Protein AF-K1TNN9-F1 (afdb_monomer_lite)

Structure (mmCIF, N/CA/C/O backbone):
data_AF-K1TNN9-F1
#
_entry.id   AF-K1TNN9-F1
#
loop_
_atom_site.group_PDB
_atom_site.id
_atom_site.type_symbol
_atom_site.label_atom_id
_atom_site.label_alt_id
_atom_site.label_comp_id
_atom_site.label_asym_id
_atom_site.label_entity_id
_atom_site.label_seq_id
_atom_site.pdbx_PDB_ins_code
_atom_site.Cartn_x
_atom_site.Cartn_y
_atom_site.Cartn_z
_atom_site.occupancy
_atom_site.B_iso_or_equiv
_atom_site.auth_seq_id
_atom_site.auth_comp_id
_atom_site.auth_asym_id
_atom_site.auth_atom_id
_atom_site.pdbx_PDB_model_num
ATOM 1 N N . MET A 1 1 ? 31.703 -29.759 -37.613 1.00 55.44 1 MET A N 1
ATOM 2 C CA . MET A 1 1 ? 32.972 -29.003 -37.504 1.00 55.44 1 MET A CA 1
ATOM 3 C C . MET A 1 1 ? 32.866 -28.089 -36.295 1.00 55.44 1 MET A C 1
ATOM 5 O O . MET A 1 1 ? 31.991 -27.234 -36.295 1.00 55.44 1 MET A O 1
ATOM 9 N N . ALA A 1 2 ? 33.665 -28.310 -35.249 1.00 69.50 2 ALA A N 1
ATOM 10 C CA . ALA A 1 2 ? 33.651 -27.457 -34.060 1.00 69.50 2 ALA A CA 1
ATOM 11 C C . ALA A 1 2 ? 34.400 -26.149 -34.353 1.00 69.50 2 ALA A C 1
ATOM 13 O O . ALA A 1 2 ? 35.546 -26.175 -34.801 1.00 69.50 2 ALA A O 1
ATOM 14 N N . VAL A 1 3 ? 33.752 -25.007 -34.126 1.00 75.94 3 VAL A N 1
ATOM 15 C CA . VAL A 1 3 ? 34.402 -23.696 -34.223 1.00 75.94 3 VAL A CA 1
ATOM 16 C C . VAL A 1 3 ? 35.325 -23.543 -33.012 1.00 75.94 3 VAL A C 1
ATOM 18 O O . VAL A 1 3 ? 34.866 -23.574 -31.874 1.00 75.94 3 VAL A O 1
ATOM 21 N N . SER A 1 4 ? 36.632 -23.414 -33.244 1.00 86.62 4 SER A N 1
ATOM 22 C CA . SER A 1 4 ? 37.613 -23.224 -32.172 1.00 86.62 4 SER A CA 1
ATOM 23 C C . SER A 1 4 ? 37.696 -21.751 -31.777 1.00 86.62 4 SER A C 1
ATOM 25 O O . SER A 1 4 ? 37.520 -20.861 -32.612 1.00 86.62 4 SER A O 1
ATOM 27 N N . ALA A 1 5 ? 38.031 -21.478 -30.516 1.00 82.50 5 ALA A N 1
ATOM 28 C CA . ALA A 1 5 ? 38.240 -20.113 -30.033 1.00 82.50 5 ALA A CA 1
ATOM 29 C C . ALA A 1 5 ? 39.281 -19.344 -30.874 1.00 82.50 5 ALA A C 1
ATOM 31 O O . ALA A 1 5 ? 39.103 -18.160 -31.153 1.00 82.50 5 ALA A O 1
ATOM 32 N N . GLY A 1 6 ? 40.322 -20.030 -31.366 1.00 85.81 6 GLY A N 1
ATOM 33 C CA . GLY A 1 6 ? 41.321 -19.443 -32.265 1.00 85.81 6 GLY A CA 1
ATOM 34 C C . GLY A 1 6 ? 40.749 -19.013 -33.621 1.00 85.81 6 GLY A C 1
ATOM 35 O O . GLY A 1 6 ? 41.161 -17.988 -34.164 1.00 85.81 6 GLY A O 1
ATOM 36 N N . MET A 1 7 ? 39.759 -19.739 -34.152 1.00 87.12 7 MET A N 1
ATOM 37 C CA . MET A 1 7 ? 39.055 -19.340 -35.377 1.00 87.12 7 MET A CA 1
ATOM 38 C C . MET A 1 7 ? 38.176 -18.101 -35.154 1.00 87.12 7 MET A C 1
ATOM 40 O O . MET A 1 7 ? 38.169 -17.208 -36.001 1.00 87.12 7 MET A O 1
ATOM 44 N N . ILE A 1 8 ? 37.504 -18.001 -34.001 1.00 85.56 8 ILE A N 1
ATOM 45 C CA . ILE A 1 8 ? 36.700 -16.824 -33.625 1.00 85.56 8 ILE A CA 1
ATOM 46 C C . ILE A 1 8 ? 37.599 -15.594 -33.459 1.00 85.56 8 ILE A C 1
ATOM 48 O O . ILE A 1 8 ? 37.308 -14.539 -34.019 1.00 85.56 8 ILE A O 1
ATOM 52 N N . ALA A 1 9 ? 38.728 -15.740 -32.759 1.00 86.19 9 ALA A N 1
ATOM 53 C CA . ALA A 1 9 ? 39.686 -14.657 -32.552 1.00 86.19 9 ALA A CA 1
ATOM 54 C C . ALA A 1 9 ? 40.266 -14.132 -33.877 1.00 86.19 9 ALA A C 1
ATOM 56 O O . ALA A 1 9 ? 40.341 -12.922 -34.089 1.00 86.19 9 ALA A O 1
ATOM 57 N N . LYS A 1 10 ? 40.618 -15.029 -34.808 1.00 85.75 10 LYS A N 1
ATOM 58 C CA . LYS A 1 10 ? 41.136 -14.649 -36.132 1.00 85.75 10 LYS A CA 1
ATOM 59 C C . LYS A 1 10 ? 40.081 -13.941 -36.991 1.00 85.75 10 LYS A C 1
ATOM 61 O O . LYS A 1 10 ? 40.397 -12.956 -37.661 1.00 85.75 10 LYS A O 1
ATOM 66 N N . ALA A 1 11 ? 38.832 -14.409 -36.965 1.00 85.06 11 ALA A N 1
ATOM 67 C CA . ALA A 1 11 ? 37.726 -13.756 -37.662 1.00 85.06 11 ALA A CA 1
ATOM 68 C C . ALA A 1 11 ? 37.443 -12.357 -37.091 1.00 85.06 11 ALA A C 1
ATOM 70 O O . ALA A 1 11 ? 37.355 -11.394 -37.853 1.00 85.06 11 ALA A O 1
ATOM 71 N N . ALA A 1 12 ? 37.398 -12.222 -35.761 1.00 84.75 12 ALA A N 1
ATOM 72 C CA . ALA A 1 12 ? 37.239 -10.935 -35.092 1.00 84.75 12 ALA A CA 1
ATOM 73 C C . ALA A 1 12 ? 38.371 -9.965 -35.467 1.00 84.75 12 ALA A C 1
ATOM 75 O O . ALA A 1 12 ? 38.091 -8.845 -35.890 1.00 84.75 12 ALA A O 1
ATOM 76 N N . ALA A 1 13 ? 39.633 -10.408 -35.413 1.00 86.38 13 ALA A N 1
ATOM 77 C CA . ALA A 1 13 ? 40.783 -9.595 -35.813 1.00 86.38 13 ALA A CA 1
ATOM 78 C C . ALA A 1 13 ? 40.677 -9.116 -37.272 1.00 86.38 13 ALA A C 1
ATOM 80 O O . ALA A 1 13 ? 40.918 -7.949 -37.559 1.00 86.38 13 ALA A O 1
ATOM 81 N N . THR A 1 14 ? 40.227 -9.982 -38.186 1.00 87.25 14 THR A N 1
ATOM 82 C CA . THR A 1 14 ? 40.042 -9.635 -39.607 1.00 87.25 14 THR A CA 1
ATOM 83 C C . THR A 1 14 ? 38.955 -8.572 -39.803 1.00 87.25 14 THR A C 1
ATOM 85 O O . THR A 1 14 ? 39.136 -7.630 -40.577 1.00 87.25 14 THR A O 1
ATOM 88 N N . VAL A 1 15 ? 37.838 -8.689 -39.079 1.00 86.94 15 VAL A N 1
ATOM 89 C CA . VAL A 1 15 ? 36.751 -7.696 -39.085 1.00 86.94 15 VAL A CA 1
ATOM 90 C C . VAL A 1 15 ? 37.217 -6.364 -38.490 1.00 86.94 15 VAL A C 1
ATOM 92 O O . VAL A 1 15 ? 36.901 -5.311 -39.036 1.00 86.94 15 VAL A O 1
ATOM 95 N N . LEU A 1 16 ? 37.995 -6.401 -37.404 1.00 85.06 16 LEU A N 1
ATOM 96 C CA . LEU A 1 16 ? 38.520 -5.220 -36.712 1.00 85.06 16 LEU A CA 1
ATOM 97 C C . LEU A 1 16 ? 39.590 -4.473 -37.524 1.00 85.06 16 LEU A C 1
ATOM 99 O O . LEU A 1 16 ? 39.614 -3.242 -37.498 1.00 85.06 16 LEU A O 1
ATOM 103 N N . SER A 1 17 ? 40.450 -5.189 -38.255 1.00 89.31 17 SER A N 1
ATOM 104 C CA . SER A 1 17 ? 41.522 -4.600 -39.070 1.00 89.31 17 SER A CA 1
ATOM 105 C C . SER A 1 17 ? 41.042 -4.011 -40.402 1.00 89.31 17 SER A C 1
ATOM 107 O O . SER A 1 17 ? 41.769 -3.229 -41.009 1.00 89.31 17 SER A O 1
ATOM 109 N N . ASN A 1 18 ? 39.835 -4.350 -40.871 1.00 92.62 18 ASN A N 1
ATOM 110 C CA . ASN A 1 18 ? 39.275 -3.815 -42.114 1.00 92.62 18 ASN A CA 1
ATOM 111 C C . ASN A 1 18 ? 38.235 -2.723 -41.831 1.00 92.62 18 ASN A C 1
ATOM 113 O O . ASN A 1 18 ? 37.172 -2.987 -41.276 1.00 92.62 18 ASN A O 1
ATOM 117 N N . GLU A 1 19 ? 38.500 -1.493 -42.275 1.00 90.88 19 GLU A N 1
ATOM 118 C CA . GLU A 1 19 ? 37.643 -0.344 -41.969 1.00 90.88 19 GLU A CA 1
ATOM 119 C C . GLU A 1 19 ? 36.202 -0.486 -42.488 1.00 90.88 19 GLU A C 1
ATOM 121 O O . GLU A 1 19 ? 35.262 -0.145 -41.766 1.00 90.88 19 GLU A O 1
ATOM 126 N N . LYS A 1 20 ? 36.010 -1.005 -43.710 1.00 91.44 20 LYS A N 1
ATOM 127 C CA . LYS A 1 20 ? 34.673 -1.182 -44.301 1.00 91.44 20 LYS A CA 1
ATOM 128 C C . LYS A 1 20 ? 33.868 -2.224 -43.528 1.00 91.44 20 LYS A C 1
ATOM 130 O O . LYS A 1 20 ? 32.708 -1.975 -43.205 1.00 91.44 20 LYS A O 1
ATOM 135 N N . LEU A 1 21 ? 34.493 -3.357 -43.194 1.00 89.38 21 LEU A N 1
ATOM 136 C CA . LEU A 1 21 ? 33.850 -4.419 -42.413 1.00 89.38 21 LEU A CA 1
ATOM 137 C C . LEU A 1 21 ? 33.551 -3.957 -40.985 1.00 89.38 21 LEU A C 1
ATOM 139 O O . LEU A 1 21 ? 32.429 -4.128 -40.517 1.00 89.38 21 LEU A O 1
ATOM 143 N N . ARG A 1 22 ? 34.504 -3.295 -40.322 1.00 90.06 22 ARG A N 1
ATOM 144 C CA . ARG A 1 22 ? 34.323 -2.724 -38.982 1.00 90.06 22 ARG A CA 1
ATOM 145 C C . ARG A 1 22 ? 33.156 -1.741 -38.933 1.00 90.06 22 ARG A C 1
ATOM 147 O O . ARG A 1 22 ? 32.326 -1.833 -38.034 1.00 90.06 22 ARG A O 1
ATOM 154 N N . LYS A 1 23 ? 33.069 -0.817 -39.899 1.00 92.88 23 LYS A N 1
ATOM 155 C CA . LYS A 1 23 ? 31.953 0.138 -39.993 1.00 92.88 23 LYS A CA 1
ATOM 156 C C . LYS A 1 23 ? 30.625 -0.574 -40.251 1.00 92.88 23 LYS A C 1
ATOM 158 O O . LYS A 1 23 ? 29.652 -0.261 -39.577 1.00 92.88 23 LYS A O 1
ATOM 163 N N . GLY A 1 24 ? 30.583 -1.546 -41.166 1.00 93.75 24 GLY A N 1
ATOM 164 C CA . GLY A 1 24 ? 29.368 -2.317 -41.456 1.00 93.75 24 GLY A CA 1
ATOM 165 C C . GLY A 1 24 ? 28.847 -3.092 -40.242 1.00 93.75 24 GLY A C 1
ATOM 166 O O . GLY A 1 24 ? 27.664 -3.009 -39.915 1.00 93.75 24 GLY A O 1
ATOM 167 N N . VAL A 1 25 ? 29.738 -3.781 -39.523 1.00 92.50 25 VAL A N 1
ATOM 168 C CA . VAL A 1 25 ? 29.394 -4.493 -38.281 1.00 92.50 25 VAL A CA 1
ATOM 169 C C . VAL A 1 25 ? 28.961 -3.514 -37.193 1.00 92.50 25 VAL A C 1
ATOM 171 O O . VAL A 1 25 ? 27.949 -3.754 -36.544 1.00 92.50 25 VAL A O 1
ATOM 174 N N . GLY A 1 26 ? 29.658 -2.385 -37.032 1.00 93.06 26 GLY A N 1
ATOM 175 C CA . GLY A 1 26 ? 29.274 -1.338 -36.083 1.00 93.06 26 GLY A CA 1
ATOM 176 C C . GLY A 1 26 ? 27.867 -0.793 -36.341 1.00 93.06 26 GLY A C 1
ATOM 177 O O . GLY A 1 26 ? 27.050 -0.762 -35.428 1.00 93.06 26 GLY A O 1
ATOM 178 N N . TRP A 1 27 ? 27.544 -0.441 -37.589 1.00 95.94 27 TRP A N 1
ATOM 179 C CA . TRP A 1 27 ? 26.202 0.023 -37.957 1.00 95.94 27 TRP A CA 1
ATOM 180 C C . TRP A 1 27 ? 25.131 -1.053 -37.778 1.00 95.94 27 TRP A C 1
ATOM 182 O O . TRP A 1 27 ? 24.037 -0.742 -37.318 1.00 95.94 27 TRP A O 1
ATOM 192 N N . THR A 1 28 ? 25.449 -2.315 -38.077 1.00 95.00 28 THR A N 1
ATOM 193 C CA . THR A 1 28 ? 24.531 -3.443 -37.849 1.00 95.00 28 THR A CA 1
ATOM 194 C C . THR A 1 28 ? 24.254 -3.632 -36.356 1.00 95.00 28 THR A C 1
ATOM 196 O O . THR A 1 28 ? 23.102 -3.773 -35.955 1.00 95.00 28 THR A O 1
ATOM 199 N N . LEU A 1 29 ? 25.295 -3.571 -35.517 1.00 95.88 29 LEU A N 1
ATOM 200 C CA . LEU A 1 29 ? 25.153 -3.616 -34.063 1.00 95.88 29 LEU A CA 1
ATOM 201 C C . LEU A 1 29 ? 24.307 -2.451 -33.554 1.00 95.88 29 LEU A C 1
ATOM 203 O O . LEU A 1 29 ? 23.415 -2.679 -32.750 1.00 95.88 29 LEU A O 1
ATOM 207 N N . VAL A 1 30 ? 24.528 -1.227 -34.040 1.00 96.56 30 VAL A N 1
ATOM 208 C CA . VAL A 1 30 ? 23.707 -0.064 -33.665 1.00 96.56 30 VAL A CA 1
ATOM 209 C C . VAL A 1 30 ? 22.251 -0.261 -34.090 1.00 96.56 30 VAL A C 1
ATOM 211 O O . VAL A 1 30 ? 21.363 -0.059 -33.270 1.00 96.56 30 VAL A O 1
ATOM 214 N N . ALA A 1 31 ? 21.994 -0.710 -35.320 1.00 96.56 31 ALA A N 1
ATOM 215 C CA . ALA A 1 31 ? 20.640 -0.924 -35.833 1.00 96.56 31 ALA A CA 1
ATOM 216 C C . ALA A 1 31 ? 19.845 -1.967 -35.028 1.00 96.56 31 ALA A C 1
ATOM 218 O O . ALA A 1 31 ? 18.626 -1.858 -34.931 1.00 96.56 31 ALA A O 1
ATOM 219 N N . ILE A 1 32 ? 20.525 -2.953 -34.433 1.00 95.94 32 ILE A N 1
ATOM 220 C CA . ILE A 1 32 ? 19.900 -3.995 -33.606 1.00 95.94 32 ILE A CA 1
ATOM 221 C C . ILE A 1 32 ? 19.835 -3.575 -32.133 1.00 95.94 32 ILE A C 1
ATOM 223 O O . ILE A 1 32 ? 18.783 -3.661 -31.508 1.00 95.94 32 ILE A O 1
ATOM 227 N N . LEU A 1 33 ? 20.949 -3.125 -31.554 1.00 97.38 33 LEU A N 1
ATOM 228 C CA . LEU A 1 33 ? 21.046 -2.836 -30.122 1.00 97.38 33 LEU A CA 1
ATOM 229 C C . LEU A 1 33 ? 20.333 -1.539 -29.742 1.00 97.38 33 LEU A C 1
ATOM 231 O O . LEU A 1 33 ? 19.763 -1.474 -28.659 1.00 97.38 33 LEU A O 1
ATOM 235 N N . SER A 1 34 ? 20.323 -0.525 -30.613 1.00 97.62 34 SER A N 1
ATOM 236 C CA . SER A 1 34 ? 19.653 0.750 -30.331 1.00 97.62 34 SER A CA 1
ATOM 237 C C . SER A 1 34 ? 18.162 0.580 -30.005 1.00 97.62 34 SER A C 1
ATOM 239 O O . SER A 1 34 ? 17.768 1.005 -28.917 1.00 97.62 34 SER A O 1
ATOM 241 N N . PRO A 1 35 ? 17.330 -0.078 -30.839 1.00 97.12 35 PRO A N 1
ATOM 242 C CA . PRO A 1 35 ? 15.921 -0.271 -30.502 1.00 97.12 35 PRO A CA 1
ATOM 243 C C . PRO A 1 35 ? 15.723 -1.159 -29.267 1.00 97.12 35 PRO A C 1
ATOM 245 O O . PRO A 1 35 ? 14.811 -0.901 -28.490 1.00 97.12 35 PRO A O 1
ATOM 248 N N . ILE A 1 36 ? 16.584 -2.159 -29.037 1.00 97.62 36 ILE A N 1
ATOM 249 C CA . ILE A 1 36 ? 16.502 -3.021 -27.845 1.00 97.62 36 ILE A CA 1
ATOM 250 C C . ILE A 1 36 ? 16.766 -2.213 -26.571 1.00 97.62 36 ILE A C 1
ATOM 252 O O . ILE A 1 36 ? 16.015 -2.328 -25.608 1.00 97.62 36 ILE A O 1
ATOM 256 N N . ILE A 1 37 ? 17.804 -1.375 -26.562 1.00 97.44 37 ILE A N 1
ATOM 257 C CA . ILE A 1 37 ? 18.134 -0.523 -25.414 1.00 97.44 37 ILE A CA 1
ATOM 258 C C . ILE A 1 37 ? 16.998 0.465 -25.145 1.00 97.44 37 ILE A C 1
ATOM 260 O O . ILE A 1 37 ? 16.593 0.616 -23.995 1.00 97.44 37 ILE A O 1
ATOM 264 N N . VAL A 1 38 ? 16.453 1.100 -26.189 1.00 97.69 38 VAL A N 1
ATOM 265 C CA . VAL A 1 38 ? 15.307 2.015 -26.055 1.00 97.69 38 VAL A CA 1
ATOM 266 C C . VAL A 1 38 ? 14.084 1.283 -25.508 1.00 97.69 38 VAL A C 1
ATOM 268 O O . VAL A 1 38 ? 13.423 1.799 -24.612 1.00 97.69 38 VAL A O 1
ATOM 271 N N . LEU A 1 39 ? 13.804 0.072 -25.992 1.00 97.62 39 LEU A N 1
ATOM 272 C CA . LEU A 1 39 ? 12.699 -0.743 -25.497 1.00 97.62 39 LEU A CA 1
ATOM 273 C C . LEU A 1 39 ? 12.885 -1.101 -24.018 1.00 97.62 39 LEU A C 1
ATOM 275 O O . LEU A 1 39 ? 11.950 -0.950 -23.239 1.00 97.62 39 LEU A O 1
ATOM 279 N N . ILE A 1 40 ? 14.083 -1.530 -23.613 1.00 97.12 40 ILE A N 1
ATOM 280 C CA . ILE A 1 40 ? 14.388 -1.832 -22.208 1.00 97.12 40 ILE A CA 1
ATOM 281 C C . ILE A 1 40 ? 14.224 -0.577 -21.351 1.00 97.12 40 ILE A C 1
ATOM 283 O O . ILE A 1 40 ? 13.551 -0.635 -20.327 1.00 97.12 40 ILE A O 1
ATOM 287 N N . ALA A 1 41 ? 14.779 0.559 -21.778 1.00 96.81 41 ALA A N 1
ATOM 288 C CA . ALA A 1 41 ? 14.645 1.822 -21.061 1.00 96.81 41 ALA A CA 1
ATOM 289 C C . ALA A 1 41 ? 13.171 2.219 -20.897 1.00 96.81 41 ALA A C 1
ATOM 291 O O . ALA A 1 41 ? 12.756 2.548 -19.792 1.00 96.81 41 ALA A O 1
ATOM 292 N N . LEU A 1 42 ? 12.367 2.102 -21.958 1.00 96.38 42 LEU A N 1
ATOM 293 C CA . LEU A 1 42 ? 10.930 2.363 -21.917 1.00 96.38 42 LEU A CA 1
ATOM 294 C C . LEU A 1 42 ? 10.210 1.447 -20.918 1.00 96.38 42 LEU A C 1
ATOM 296 O O . LEU A 1 42 ? 9.441 1.931 -20.091 1.00 96.38 42 LEU A O 1
ATOM 300 N N . LEU A 1 43 ? 10.469 0.137 -20.967 1.00 94.69 43 LEU A N 1
ATOM 301 C CA . LEU A 1 43 ? 9.865 -0.829 -20.047 1.00 94.69 43 LEU A CA 1
ATOM 302 C C . LEU A 1 43 ? 10.264 -0.546 -18.593 1.00 94.69 43 LEU A C 1
ATOM 304 O O . LEU A 1 43 ? 9.410 -0.572 -17.709 1.00 94.69 43 LEU A O 1
ATOM 308 N N . CYS A 1 44 ? 11.535 -0.218 -18.349 1.00 93.38 44 CYS A N 1
ATOM 309 C CA . CYS A 1 44 ? 12.017 0.191 -17.033 1.00 93.38 44 CYS A CA 1
ATOM 310 C C . CYS A 1 44 ? 11.343 1.484 -16.556 1.00 93.38 44 CYS A C 1
ATOM 312 O O . CYS A 1 44 ? 10.929 1.553 -15.403 1.00 93.38 44 CYS A O 1
ATOM 314 N N . SER A 1 45 ? 11.188 2.486 -17.425 1.00 92.06 45 SER A N 1
ATOM 315 C CA . SER A 1 45 ? 10.521 3.747 -17.084 1.00 92.06 45 SER A CA 1
ATOM 316 C C . SER A 1 45 ? 9.040 3.555 -16.761 1.00 92.06 45 SER A C 1
ATOM 318 O O . SER A 1 45 ? 8.571 4.103 -15.768 1.00 92.06 45 SER A O 1
ATOM 320 N N . ILE A 1 46 ? 8.310 2.754 -17.544 1.00 90.12 46 ILE A N 1
ATOM 321 C CA . ILE A 1 46 ? 6.896 2.446 -17.273 1.00 90.12 46 ILE A CA 1
ATOM 322 C C . ILE A 1 46 ? 6.764 1.666 -15.960 1.00 90.12 46 ILE A C 1
ATOM 324 O O . ILE A 1 46 ? 5.923 2.003 -15.128 1.00 90.12 46 ILE A O 1
ATOM 328 N N . GLY A 1 47 ? 7.613 0.655 -15.750 1.00 88.25 47 GLY A N 1
ATOM 329 C CA . GLY A 1 47 ? 7.618 -0.135 -14.519 1.00 88.25 47 GLY A CA 1
ATOM 330 C C . GLY A 1 47 ? 7.915 0.710 -13.278 1.00 88.25 47 GLY A C 1
ATOM 331 O O . GLY A 1 47 ? 7.183 0.624 -12.294 1.00 88.25 47 GLY A O 1
ATOM 332 N N . SER A 1 48 ? 8.942 1.566 -13.339 1.00 87.75 48 SER A N 1
ATOM 333 C CA . SER A 1 48 ? 9.302 2.476 -12.243 1.00 87.75 48 SER A CA 1
ATOM 334 C C . SER A 1 48 ? 8.201 3.497 -11.976 1.00 87.75 48 SER A C 1
ATOM 336 O O . SER A 1 48 ? 7.793 3.656 -10.833 1.00 87.75 48 SER A O 1
ATOM 338 N N . GLY A 1 49 ? 7.669 4.144 -13.019 1.00 82.94 49 GLY A N 1
ATOM 339 C CA . GLY A 1 49 ? 6.609 5.141 -12.867 1.00 82.94 49 GLY A CA 1
ATOM 340 C C . GLY A 1 49 ? 5.326 4.558 -12.271 1.00 82.94 49 GLY A C 1
ATOM 341 O O . GLY A 1 49 ? 4.710 5.179 -11.408 1.00 82.94 49 GLY A O 1
ATOM 342 N N . GLY A 1 50 ? 4.947 3.338 -12.669 1.00 83.81 50 GLY A N 1
ATOM 343 C CA . GLY A 1 50 ? 3.813 2.629 -12.072 1.00 83.81 50 GLY A CA 1
ATOM 344 C C . GLY A 1 50 ? 4.047 2.264 -10.603 1.00 83.81 50 GLY A C 1
ATOM 345 O O . GLY A 1 50 ? 3.159 2.448 -9.772 1.00 83.81 50 GLY A O 1
ATOM 346 N N . ALA A 1 51 ? 5.250 1.792 -10.264 1.00 86.12 51 ALA A N 1
ATOM 347 C CA . ALA A 1 51 ? 5.615 1.489 -8.882 1.00 86.12 51 ALA A CA 1
ATOM 348 C C . ALA A 1 51 ? 5.611 2.747 -7.998 1.00 86.12 51 ALA A C 1
ATOM 350 O O . ALA A 1 51 ? 5.048 2.720 -6.905 1.00 86.12 51 ALA A O 1
ATOM 351 N N . ASP A 1 52 ? 6.172 3.857 -8.483 1.00 86.69 52 ASP A N 1
ATOM 352 C CA . ASP A 1 52 ? 6.196 5.129 -7.760 1.00 86.69 52 ASP A CA 1
ATOM 353 C C . ASP A 1 52 ? 4.785 5.672 -7.530 1.00 86.69 52 ASP A C 1
ATOM 355 O O . ASP A 1 52 ? 4.468 6.099 -6.420 1.00 86.69 52 ASP A O 1
ATOM 359 N N . HIS A 1 53 ? 3.909 5.592 -8.535 1.00 85.12 53 HIS A N 1
ATOM 360 C CA . HIS A 1 53 ? 2.516 6.004 -8.385 1.00 85.12 53 HIS A CA 1
ATOM 361 C C . HIS A 1 53 ? 1.773 5.148 -7.348 1.00 85.12 53 HIS A C 1
ATOM 363 O O . HIS A 1 53 ? 1.075 5.683 -6.488 1.00 85.12 53 HIS A O 1
ATOM 369 N N . ASN A 1 54 ? 1.963 3.826 -7.369 1.00 87.00 54 ASN A N 1
ATOM 370 C CA . ASN A 1 54 ? 1.344 2.931 -6.389 1.00 87.00 54 ASN A CA 1
ATOM 371 C C . ASN A 1 54 ? 1.862 3.190 -4.967 1.00 87.00 54 ASN A C 1
ATOM 373 O O . ASN A 1 54 ? 1.077 3.227 -4.019 1.00 87.00 54 ASN A O 1
ATOM 377 N N . ASN A 1 55 ? 3.168 3.411 -4.813 1.00 89.19 55 ASN A N 1
ATOM 378 C CA . ASN A 1 55 ? 3.770 3.734 -3.521 1.00 89.19 55 ASN A CA 1
ATOM 379 C C . ASN A 1 55 ? 3.264 5.074 -2.981 1.00 89.19 55 ASN A C 1
ATOM 381 O O . ASN A 1 55 ? 2.996 5.191 -1.786 1.00 89.19 55 ASN A O 1
ATOM 385 N N . GLN A 1 56 ? 3.088 6.071 -3.851 1.00 88.00 56 GLN A N 1
ATOM 386 C CA . GLN A 1 56 ? 2.489 7.347 -3.470 1.00 88.00 56 GLN A CA 1
ATOM 387 C C . GLN A 1 56 ? 1.032 7.175 -3.041 1.00 88.00 56 GLN A C 1
ATOM 389 O O . GLN A 1 56 ? 0.662 7.726 -2.007 1.00 88.00 56 GLN A O 1
ATOM 394 N N . ALA A 1 57 ? 0.227 6.383 -3.758 1.00 89.00 57 ALA A N 1
ATOM 395 C CA . ALA A 1 57 ? -1.169 6.113 -3.398 1.00 89.00 57 ALA A CA 1
ATOM 396 C C . ALA A 1 57 ? -1.279 5.506 -1.993 1.00 89.00 57 ALA A C 1
ATOM 398 O O . ALA A 1 57 ? -2.031 6.002 -1.151 1.00 89.00 57 ALA A O 1
ATOM 399 N N . VAL A 1 58 ? -0.449 4.498 -1.705 1.00 91.81 58 VAL A N 1
ATOM 400 C CA . VAL A 1 58 ? -0.352 3.899 -0.368 1.00 91.81 58 VAL A CA 1
ATOM 401 C C . VAL A 1 58 ? 0.083 4.948 0.654 1.00 91.81 58 VAL A C 1
ATOM 403 O O . VAL A 1 58 ? -0.567 5.108 1.683 1.00 91.81 58 VAL A O 1
ATOM 406 N N . ALA A 1 59 ? 1.142 5.710 0.382 1.00 90.94 59 ALA A N 1
ATOM 407 C CA . ALA A 1 59 ? 1.626 6.714 1.323 1.00 90.94 59 ALA A CA 1
ATOM 408 C C . ALA A 1 59 ? 0.555 7.772 1.639 1.00 90.94 59 ALA A C 1
ATOM 410 O O . ALA A 1 59 ? 0.365 8.142 2.797 1.00 90.94 59 ALA A O 1
ATOM 411 N N . ALA A 1 60 ? -0.182 8.231 0.631 1.00 90.25 60 ALA A N 1
ATOM 412 C CA . ALA A 1 60 ? -1.230 9.228 0.785 1.00 90.25 60 ALA A CA 1
ATOM 413 C C . ALA A 1 60 ? -2.436 8.702 1.564 1.00 90.25 60 ALA A C 1
ATOM 415 O O . ALA A 1 60 ? -2.942 9.399 2.446 1.00 90.25 60 ALA A O 1
ATOM 416 N N . ALA A 1 61 ? -2.858 7.464 1.297 1.00 91.75 61 ALA A N 1
ATOM 417 C CA . ALA A 1 61 ? -3.937 6.825 2.039 1.00 91.75 61 ALA A CA 1
ATOM 418 C C . ALA A 1 61 ? -3.559 6.591 3.514 1.00 91.75 61 ALA A C 1
ATOM 420 O O . ALA A 1 61 ? -4.359 6.866 4.405 1.00 91.75 61 ALA A O 1
ATOM 421 N N . PHE A 1 62 ? -2.337 6.121 3.789 1.00 93.62 62 PHE A N 1
ATOM 422 C CA . PHE A 1 62 ? -1.914 5.732 5.141 1.00 93.62 62 PHE A CA 1
ATOM 423 C C . PHE A 1 62 ? -1.403 6.888 6.002 1.00 93.62 62 PHE A C 1
ATOM 425 O O . PHE A 1 62 ? -1.615 6.879 7.214 1.00 93.62 62 PHE A O 1
ATOM 432 N N . TYR A 1 63 ? -0.723 7.863 5.401 1.00 89.25 63 TYR A N 1
ATOM 433 C CA . TYR A 1 63 ? -0.007 8.913 6.133 1.00 89.25 63 TYR A CA 1
ATOM 434 C C . TYR A 1 63 ? -0.516 10.322 5.829 1.00 89.25 63 TYR A C 1
ATOM 436 O O . TYR A 1 63 ? -0.032 11.286 6.416 1.00 89.25 63 TYR A O 1
ATOM 444 N N . GLY A 1 64 ? -1.492 10.466 4.926 1.00 81.69 64 GLY A N 1
ATOM 445 C CA . GLY A 1 64 ? -2.090 11.761 4.605 1.00 81.69 64 GLY A CA 1
ATOM 446 C C . GLY A 1 64 ? -1.139 12.732 3.903 1.00 81.69 64 GLY A C 1
ATOM 447 O O . GLY A 1 64 ? -1.382 13.937 3.945 1.00 81.69 64 GLY A O 1
ATOM 448 N N . VAL A 1 65 ? -0.065 12.237 3.275 1.00 75.12 65 VAL A N 1
ATOM 449 C CA . VAL A 1 65 ? 0.827 13.069 2.453 1.00 75.12 65 VAL A CA 1
ATOM 450 C C . VAL A 1 65 ? 0.038 13.673 1.293 1.00 75.12 65 VAL A C 1
ATOM 452 O O . VAL A 1 65 ? -0.768 12.992 0.657 1.00 75.12 65 VAL A O 1
ATOM 455 N N . SER A 1 66 ? 0.269 14.958 1.023 1.00 65.12 66 SER A N 1
ATOM 456 C CA . SER A 1 66 ? -0.397 15.678 -0.061 1.00 65.12 66 SER A CA 1
ATOM 457 C C . SER A 1 66 ? -0.077 15.044 -1.416 1.00 65.12 66 SER A C 1
ATOM 459 O O . SER A 1 66 ? 1.088 14.902 -1.782 1.00 65.12 66 SER A O 1
ATOM 461 N N . TYR A 1 67 ? -1.120 14.693 -2.165 1.00 66.81 67 TYR A N 1
ATOM 462 C CA . TYR A 1 67 ? -1.012 14.232 -3.549 1.00 66.81 67 TYR A CA 1
ATOM 463 C C . TYR A 1 67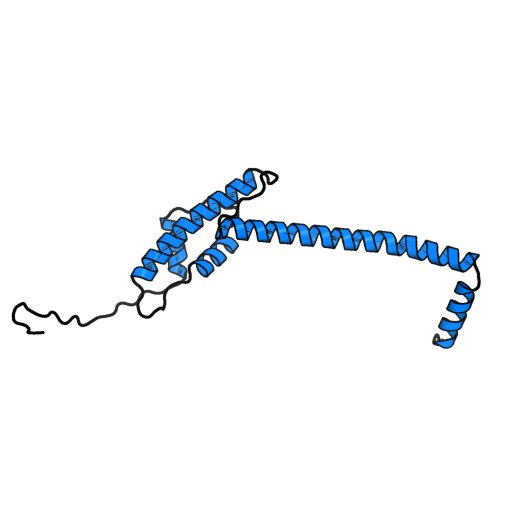 ? -0.750 15.414 -4.492 1.00 66.81 67 TYR A C 1
ATOM 465 O O . TYR A 1 67 ? -1.285 16.504 -4.268 1.00 66.81 67 TYR A O 1
ATOM 473 N N . SER A 1 68 ? 0.038 15.211 -5.557 1.00 66.94 68 SER A N 1
ATOM 474 C CA . SER A 1 68 ? 0.231 16.243 -6.589 1.00 66.94 68 SER A CA 1
ATOM 475 C C . SER A 1 68 ? -1.113 16.625 -7.218 1.00 66.94 68 SER A C 1
ATOM 477 O O . SER A 1 68 ? -1.947 15.764 -7.507 1.00 66.94 68 SER A O 1
ATOM 479 N N . THR A 1 69 ? -1.321 17.918 -7.475 1.00 67.44 69 THR A N 1
ATOM 480 C CA . THR A 1 69 ? -2.497 18.420 -8.206 1.00 67.44 69 THR A CA 1
ATOM 481 C C . THR A 1 69 ? -2.509 17.996 -9.676 1.00 67.44 69 THR A C 1
ATOM 483 O O . THR A 1 69 ? -3.533 18.137 -10.338 1.00 67.44 69 THR A O 1
ATOM 486 N N . GLU A 1 70 ? -1.400 17.451 -10.180 1.00 72.06 70 GLU A N 1
ATOM 487 C CA . GLU A 1 70 ? -1.276 16.863 -11.520 1.00 72.06 70 GLU A CA 1
ATOM 488 C C . GLU A 1 70 ? -2.027 15.527 -11.646 1.00 72.06 70 GLU A C 1
ATOM 490 O O . GLU A 1 70 ? -2.266 15.049 -12.754 1.00 72.06 70 GLU A O 1
ATOM 495 N N . VAL A 1 71 ? -2.426 14.925 -10.521 1.00 73.12 71 VAL A N 1
ATOM 496 C CA . VAL A 1 71 ? -3.178 13.671 -10.501 1.00 73.12 71 VAL A CA 1
ATOM 497 C C . VAL A 1 71 ? -4.669 13.940 -10.752 1.00 73.12 71 VAL A C 1
ATOM 499 O O . VAL A 1 71 ? -5.246 14.849 -10.134 1.00 73.12 71 VAL A O 1
ATOM 502 N N . PRO A 1 72 ? -5.330 13.141 -11.619 1.00 82.69 72 PRO A N 1
ATOM 503 C CA . PRO A 1 72 ? -6.745 13.316 -11.925 1.00 82.69 72 PRO A CA 1
ATOM 504 C C . PRO A 1 72 ? -7.630 13.333 -10.672 1.00 82.69 72 PRO A C 1
ATOM 506 O O . PRO A 1 72 ? -7.359 12.647 -9.687 1.00 82.69 72 PRO A O 1
ATOM 509 N N . ALA A 1 73 ? -8.712 14.114 -10.722 1.00 85.06 73 ALA A N 1
ATOM 510 C CA . ALA A 1 73 ? -9.608 14.314 -9.582 1.00 85.06 73 ALA A CA 1
ATOM 511 C C . ALA A 1 73 ? -10.211 13.004 -9.045 1.00 85.06 73 ALA A C 1
ATOM 513 O O . ALA A 1 73 ? -10.255 12.829 -7.834 1.00 85.06 73 ALA A O 1
ATOM 514 N N . GLU A 1 74 ? -10.575 12.073 -9.928 1.00 84.56 74 GLU A N 1
ATOM 515 C CA . GLU A 1 74 ? -11.095 10.744 -9.564 1.00 84.56 74 GLU A CA 1
ATOM 516 C C . GLU A 1 74 ? -10.121 9.954 -8.676 1.00 84.56 74 GLU A C 1
ATOM 518 O O . GLU A 1 74 ? -10.497 9.392 -7.653 1.00 84.56 74 GLU A O 1
ATOM 523 N N . PHE A 1 75 ? -8.822 9.972 -8.993 1.00 83.94 75 PHE A N 1
ATOM 524 C CA . PHE A 1 75 ? -7.825 9.294 -8.160 1.00 83.94 75 PHE A CA 1
ATOM 525 C C . PHE A 1 75 ? -7.700 9.938 -6.780 1.00 83.94 75 PHE A C 1
ATOM 527 O O . PHE A 1 75 ? -7.549 9.233 -5.785 1.00 83.94 75 PHE A O 1
ATOM 534 N N . ARG A 1 76 ? -7.785 11.271 -6.705 1.00 85.94 76 ARG A N 1
ATOM 535 C CA . ARG A 1 76 ? -7.781 11.984 -5.419 1.00 85.94 76 ARG A CA 1
ATOM 536 C C . ARG A 1 76 ? -9.013 11.628 -4.590 1.00 85.94 76 ARG A C 1
ATOM 538 O O . ARG A 1 76 ? -8.869 11.382 -3.397 1.00 85.94 76 ARG A O 1
ATOM 545 N N . TYR A 1 77 ? -10.173 11.519 -5.232 1.00 88.94 77 TYR A N 1
ATOM 546 C CA . TYR A 1 77 ? -11.413 11.093 -4.592 1.00 88.94 77 TYR A CA 1
ATOM 547 C C . TYR A 1 77 ? -11.279 9.702 -3.953 1.00 88.94 77 TYR A C 1
ATOM 549 O O . TYR A 1 77 ? -11.533 9.552 -2.763 1.00 88.94 77 TYR A O 1
ATOM 557 N N . HIS A 1 78 ? -10.751 8.707 -4.672 1.00 89.50 78 HIS A N 1
ATOM 558 C CA . HIS A 1 78 ? -10.548 7.368 -4.100 1.00 89.50 78 HIS A CA 1
ATOM 559 C C . HIS A 1 78 ? -9.569 7.341 -2.915 1.00 89.50 78 HIS A C 1
ATOM 561 O O . HIS A 1 78 ? -9.723 6.536 -1.996 1.00 89.50 78 HIS A O 1
ATOM 567 N N . ILE A 1 79 ? -8.564 8.223 -2.899 1.00 90.88 79 ILE A N 1
ATOM 568 C CA . ILE A 1 79 ? -7.675 8.373 -1.738 1.00 90.88 79 ILE A CA 1
ATOM 569 C C . ILE A 1 79 ? -8.436 8.956 -0.541 1.00 90.88 79 ILE A C 1
ATOM 571 O O . ILE A 1 79 ? -8.233 8.510 0.588 1.00 90.88 79 ILE A O 1
ATOM 575 N N . GLU A 1 80 ? -9.311 9.935 -0.762 1.00 90.81 80 GLU A N 1
ATOM 576 C CA . GLU A 1 80 ? -10.153 10.523 0.286 1.00 90.81 80 GLU A CA 1
ATOM 577 C C . GLU A 1 80 ? -11.165 9.510 0.848 1.00 90.81 80 GLU A C 1
ATOM 579 O O . GLU A 1 80 ? -11.278 9.375 2.071 1.00 90.81 80 GLU A O 1
ATOM 584 N N . GLU A 1 81 ? -11.817 8.728 -0.015 1.00 93.88 81 GLU A N 1
ATOM 585 C CA . GLU A 1 81 ? -12.701 7.626 0.388 1.00 93.88 81 GLU A CA 1
ATOM 586 C C . GLU A 1 81 ? -11.938 6.574 1.203 1.00 93.88 81 GLU A C 1
ATOM 588 O O . GLU A 1 81 ? -12.362 6.191 2.296 1.00 93.88 81 GLU A O 1
ATOM 593 N N . MET A 1 82 ? -10.743 6.179 0.754 1.00 95.19 82 MET A N 1
ATOM 594 C CA . MET A 1 82 ? -9.911 5.225 1.489 1.00 95.19 82 MET A CA 1
ATOM 595 C C . MET A 1 82 ? -9.489 5.760 2.865 1.00 95.19 82 MET A C 1
ATOM 597 O O . MET A 1 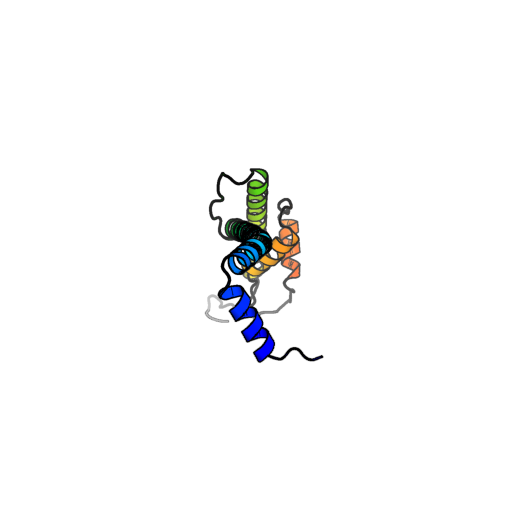82 ? -9.500 5.027 3.855 1.00 95.19 82 MET A O 1
ATOM 601 N N . ARG A 1 83 ? -9.166 7.053 2.979 1.00 94.12 83 ARG A N 1
ATOM 602 C CA . ARG A 1 83 ? -8.856 7.690 4.273 1.00 94.12 83 ARG A CA 1
ATOM 603 C C . ARG A 1 83 ? -10.069 7.730 5.202 1.00 94.12 83 ARG A C 1
ATOM 605 O O . ARG A 1 83 ? -9.926 7.549 6.416 1.00 94.12 83 ARG A O 1
ATOM 612 N N . THR A 1 84 ? -11.259 7.928 4.644 1.00 95.19 84 THR A N 1
ATOM 613 C CA . THR A 1 84 ? -12.521 7.846 5.389 1.00 95.19 84 THR A CA 1
ATOM 614 C C . THR A 1 84 ? -12.743 6.425 5.906 1.00 95.19 84 THR A C 1
ATOM 616 O O . THR A 1 84 ? -12.966 6.237 7.104 1.00 95.19 84 THR A O 1
ATOM 619 N N . ALA A 1 85 ? -12.563 5.413 5.053 1.00 96.38 85 ALA A N 1
ATOM 620 C CA . ALA A 1 85 ? -12.619 4.006 5.440 1.00 96.38 85 ALA A CA 1
ATOM 621 C C . ALA A 1 85 ? -11.621 3.678 6.563 1.00 96.38 85 ALA A C 1
ATOM 623 O O . ALA A 1 85 ? -11.985 3.067 7.568 1.00 96.38 85 ALA A O 1
ATOM 624 N N . PHE A 1 86 ? -10.376 4.142 6.442 1.00 97.00 86 PHE A N 1
ATOM 625 C CA . PHE A 1 86 ? -9.337 3.954 7.455 1.00 97.00 86 PHE A CA 1
ATOM 626 C C . PHE A 1 86 ? -9.697 4.576 8.800 1.00 97.00 86 PHE A C 1
ATOM 628 O O . PHE A 1 86 ? -9.457 3.950 9.826 1.00 97.00 86 PHE A O 1
ATOM 635 N N . SER A 1 87 ? -10.332 5.746 8.812 1.00 96.50 87 SER A N 1
ATOM 636 C CA . SER A 1 87 ? -10.788 6.387 10.053 1.00 96.50 87 SER A CA 1
ATOM 637 C C . SER A 1 87 ? -11.862 5.554 10.768 1.00 96.50 87 SER A C 1
ATOM 639 O O . SER A 1 87 ? -11.866 5.445 11.999 1.00 96.50 87 SER A O 1
ATOM 641 N N . LEU A 1 88 ? -12.754 4.912 10.005 1.00 97.88 88 LEU A N 1
ATOM 642 C CA . LEU A 1 88 ? -13.753 3.985 10.546 1.00 97.88 88 LEU A CA 1
ATOM 643 C C . LEU A 1 88 ? -13.105 2.701 11.079 1.00 97.88 88 LEU A C 1
ATOM 645 O O . LEU A 1 88 ? -13.475 2.231 12.156 1.00 97.88 88 LEU A O 1
ATOM 649 N N . LEU A 1 89 ? -12.119 2.155 10.362 1.00 97.88 89 LEU A N 1
ATOM 650 C CA . LEU A 1 89 ? -11.363 0.982 10.805 1.00 97.88 89 LEU A CA 1
ATOM 651 C C . LEU A 1 89 ? -10.547 1.272 12.063 1.00 97.88 89 LEU A C 1
ATOM 653 O O . LEU A 1 89 ? -10.585 0.472 12.990 1.00 97.88 89 LEU A O 1
ATOM 657 N N . ASP A 1 90 ? -9.865 2.415 12.132 1.00 97.50 90 ASP A N 1
ATOM 658 C CA . ASP A 1 90 ? -9.102 2.834 13.311 1.00 97.50 90 ASP A CA 1
ATOM 659 C C . ASP A 1 90 ? -10.030 2.960 14.531 1.00 97.50 90 ASP A C 1
ATOM 661 O O . ASP A 1 90 ? -9.686 2.500 15.619 1.00 97.50 90 ASP A O 1
ATOM 665 N N . SER A 1 91 ? -11.246 3.484 14.342 1.00 97.62 91 SER A N 1
ATOM 666 C CA . SER A 1 91 ? -12.266 3.558 15.397 1.00 97.62 91 SER A CA 1
ATOM 667 C C . SER A 1 91 ? -12.735 2.171 15.854 1.00 97.62 91 SER A C 1
ATOM 669 O O . SER A 1 91 ? -12.819 1.903 17.054 1.00 97.62 91 SER A O 1
ATOM 671 N N . ALA A 1 92 ? -13.017 1.266 14.914 1.00 97.50 92 ALA A N 1
ATOM 672 C CA . ALA A 1 92 ? -13.433 -0.099 15.228 1.00 97.50 92 ALA A CA 1
ATOM 673 C C . ALA A 1 92 ? -12.314 -0.896 15.925 1.00 97.50 92 ALA A C 1
ATOM 675 O O . ALA A 1 92 ? -12.566 -1.565 16.926 1.00 97.50 92 ALA A O 1
ATOM 676 N N . VAL A 1 93 ? -11.070 -0.770 15.454 1.00 97.62 93 VAL A N 1
ATOM 677 C CA . VAL A 1 93 ? -9.885 -1.385 16.068 1.00 97.62 93 VAL A CA 1
ATOM 678 C C . VAL A 1 93 ? -9.646 -0.831 17.470 1.00 97.62 93 VAL A C 1
ATOM 680 O O . VAL A 1 93 ? -9.425 -1.610 18.394 1.00 97.62 93 VAL A O 1
ATOM 683 N N . ALA A 1 94 ? -9.737 0.488 17.665 1.00 96.62 94 ALA A N 1
ATOM 684 C CA . ALA A 1 94 ? -9.601 1.100 18.984 1.00 96.62 94 ALA A CA 1
ATOM 685 C C . ALA A 1 94 ? -10.673 0.593 19.962 1.00 96.62 94 ALA A C 1
ATOM 687 O O . ALA A 1 94 ? -10.353 0.288 21.110 1.00 96.62 94 ALA A O 1
ATOM 688 N N . SER A 1 95 ? -11.921 0.440 19.503 1.00 94.81 95 SER A N 1
ATOM 689 C CA . SER A 1 95 ? -13.003 -0.114 20.326 1.00 94.81 95 SER A CA 1
ATOM 690 C C . SER A 1 95 ? -12.732 -1.554 20.757 1.00 94.81 95 SER A C 1
ATOM 692 O O . SER A 1 95 ? -13.001 -1.892 21.906 1.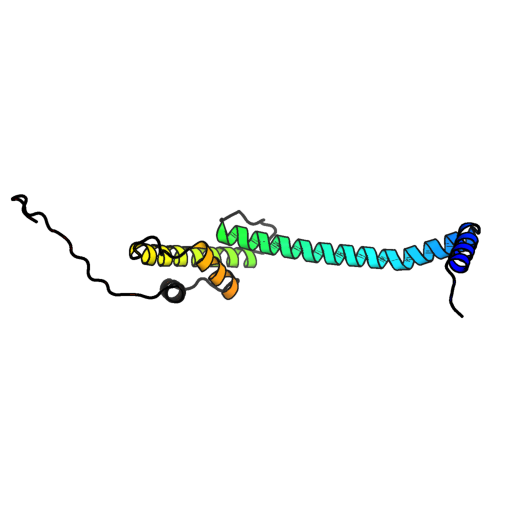00 94.81 95 SER A O 1
ATOM 694 N N . VAL A 1 96 ? -12.222 -2.400 19.856 1.00 94.00 96 VAL A N 1
ATOM 695 C CA . VAL A 1 96 ? -11.870 -3.791 20.183 1.00 94.00 96 VAL A CA 1
ATOM 696 C C . VAL A 1 96 ? -10.687 -3.816 21.145 1.00 94.00 96 VAL A C 1
ATOM 698 O O . VAL A 1 96 ? -10.752 -4.458 22.187 1.00 94.00 96 VAL A O 1
ATOM 701 N N . ASN A 1 97 ? -9.636 -3.049 20.859 1.00 94.75 97 ASN A N 1
ATOM 702 C CA . ASN A 1 97 ? -8.435 -3.006 21.690 1.00 94.75 97 ASN A CA 1
ATOM 703 C C . ASN A 1 97 ? -8.697 -2.470 23.101 1.00 94.75 97 ASN A C 1
ATOM 705 O O . ASN A 1 97 ? -8.038 -2.916 24.034 1.00 94.75 97 ASN A O 1
ATOM 709 N N . GLY A 1 98 ? -9.673 -1.574 23.282 1.00 91.94 98 GLY A N 1
ATOM 710 C CA . GLY A 1 98 ? -10.113 -1.130 24.607 1.00 91.94 98 GLY A CA 1
ATOM 711 C C . GLY A 1 98 ? -10.721 -2.243 25.472 1.00 91.94 98 GLY A C 1
ATOM 712 O O . GLY A 1 98 ? -10.819 -2.080 26.684 1.00 91.94 98 GLY A O 1
ATOM 713 N N . GLN A 1 99 ? -11.109 -3.367 24.865 1.00 88.94 99 GLN A N 1
ATOM 714 C CA . GLN A 1 99 ? -11.643 -4.554 25.541 1.00 88.94 99 GLN A CA 1
ATOM 715 C C . GLN A 1 99 ? -10.625 -5.704 25.605 1.00 88.94 99 GLN A C 1
ATOM 717 O O . GLN A 1 99 ? -10.890 -6.727 26.234 1.00 88.94 99 GLN A O 1
ATOM 722 N N . THR A 1 100 ? -9.463 -5.552 24.966 1.00 89.81 100 THR A N 1
ATOM 723 C CA . THR A 1 100 ? -8.440 -6.594 24.891 1.00 89.81 100 THR A CA 1
ATOM 724 C C . THR A 1 100 ? -7.444 -6.469 26.037 1.00 89.81 100 THR A C 1
ATOM 726 O O . THR A 1 100 ? -6.817 -5.430 26.237 1.00 89.81 100 THR A O 1
ATOM 729 N N . GLU A 1 101 ? -7.231 -7.565 26.759 1.00 82.38 101 GLU A N 1
ATOM 730 C CA . GLU A 1 101 ? -6.233 -7.650 27.826 1.00 82.38 101 GLU A CA 1
ATOM 731 C C . GLU A 1 101 ? -4.886 -8.214 27.319 1.00 82.38 101 GLU A C 1
ATOM 733 O O . GLU A 1 101 ? -4.779 -8.806 26.241 1.00 82.38 101 GLU A O 1
ATOM 738 N N . SER A 1 102 ? -3.829 -8.048 28.123 1.00 78.75 102 SER A N 1
ATOM 739 C CA . SER A 1 102 ? -2.523 -8.718 27.946 1.00 78.75 102 SER A CA 1
ATOM 740 C C . SER A 1 102 ? -1.754 -8.402 26.653 1.00 78.75 102 SER A C 1
ATOM 742 O O . SER A 1 102 ? -0.897 -9.181 26.246 1.00 78.75 102 SER A O 1
ATOM 744 N N . GLY A 1 103 ? -2.020 -7.262 26.008 1.00 79.44 103 GLY A N 1
ATOM 745 C CA . GLY A 1 103 ? -1.256 -6.822 24.833 1.00 79.44 103 GLY A CA 1
ATOM 746 C C . GLY A 1 103 ? -1.573 -7.578 23.538 1.00 79.44 103 GLY A C 1
ATOM 747 O O . GLY A 1 103 ? -0.897 -7.361 22.538 1.00 79.44 103 GLY A O 1
ATOM 748 N N . ASN A 1 104 ? -2.624 -8.404 23.517 1.00 86.50 104 ASN A N 1
ATOM 749 C CA . ASN A 1 104 ? -3.085 -9.132 22.324 1.00 86.50 104 ASN A CA 1
ATOM 750 C C . ASN A 1 104 ? -3.948 -8.267 21.383 1.00 86.50 104 ASN A C 1
ATOM 752 O O . ASN A 1 104 ? -4.824 -8.779 20.686 1.00 86.50 104 ASN A O 1
ATOM 756 N N . GLY A 1 105 ? -3.755 -6.947 21.407 1.00 91.62 105 GLY A N 1
ATOM 757 C CA . GLY A 1 105 ? -4.521 -6.007 20.596 1.00 91.62 105 GLY A CA 1
ATOM 758 C C . GLY A 1 105 ? -4.257 -6.179 19.100 1.00 91.62 105 GLY A C 1
ATOM 759 O O . GLY A 1 105 ? -3.197 -6.633 18.671 1.00 91.62 105 GLY A O 1
ATOM 760 N N . LEU A 1 106 ? -5.230 -5.774 18.296 1.00 95.88 106 LEU A N 1
ATOM 761 C CA . LEU A 1 106 ? -5.115 -5.705 16.850 1.00 95.88 106 LEU A CA 1
ATOM 762 C C . LEU A 1 106 ? -4.154 -4.590 16.435 1.00 95.88 106 LEU A C 1
ATOM 764 O O . LEU A 1 106 ? -4.211 -3.475 16.959 1.00 95.88 106 LEU A O 1
ATOM 768 N N . ASP A 1 107 ? -3.316 -4.885 15.443 1.00 95.81 107 ASP A N 1
ATOM 769 C CA . ASP A 1 107 ? -2.441 -3.912 14.791 1.00 95.81 107 ASP A CA 1
ATOM 770 C C . ASP A 1 107 ? -3.235 -3.145 13.712 1.00 95.81 107 ASP A C 1
ATOM 772 O O . ASP A 1 107 ? -3.560 -3.727 12.668 1.00 95.81 107 ASP A O 1
ATOM 776 N N . PRO A 1 108 ? -3.543 -1.848 13.915 1.00 95.50 108 PRO A N 1
ATOM 777 C CA . PRO A 1 108 ? -4.371 -1.077 12.989 1.00 95.50 108 PRO A CA 1
ATOM 778 C C . PRO A 1 108 ? -3.751 -0.964 11.591 1.00 95.50 108 PRO A C 1
ATOM 780 O O . PRO A 1 108 ? -4.479 -0.891 10.602 1.00 95.50 108 PRO A O 1
ATOM 783 N N . ILE A 1 109 ? -2.418 -0.996 11.467 1.00 96.19 109 ILE A N 1
ATOM 784 C CA . ILE A 1 109 ? -1.751 -0.922 10.163 1.00 96.19 109 ILE A CA 1
ATOM 785 C C . ILE A 1 109 ? -1.994 -2.202 9.367 1.00 96.19 109 ILE A C 1
ATOM 787 O O . ILE A 1 109 ? -2.283 -2.127 8.174 1.00 96.19 109 ILE A O 1
ATOM 791 N N . ARG A 1 110 ? -1.944 -3.374 10.012 1.00 96.38 110 ARG A N 1
ATOM 792 C CA . ARG A 1 110 ? -2.215 -4.657 9.338 1.00 96.38 110 ARG A CA 1
ATOM 793 C C . ARG A 1 110 ? -3.656 -4.751 8.858 1.00 96.38 110 ARG A C 1
ATOM 795 O O . ARG A 1 110 ? -3.884 -5.161 7.724 1.00 96.38 110 ARG A O 1
ATOM 802 N N . ILE A 1 111 ? -4.610 -4.334 9.690 1.00 97.50 111 ILE A N 1
ATOM 803 C CA . ILE A 1 111 ? -6.033 -4.314 9.328 1.00 97.50 111 ILE A CA 1
ATOM 804 C C . ILE A 1 111 ? -6.260 -3.403 8.117 1.00 97.50 111 ILE A C 1
ATOM 806 O O . ILE A 1 111 ? -6.857 -3.830 7.128 1.00 97.50 111 ILE A O 1
ATOM 810 N N . LYS A 1 112 ? -5.715 -2.179 8.151 1.00 97.38 112 LYS A N 1
ATOM 811 C CA . LYS A 1 112 ? -5.794 -1.235 7.029 1.00 97.38 112 LYS A CA 1
ATOM 812 C C . LYS A 1 112 ? -5.110 -1.758 5.768 1.00 97.38 112 LYS A C 1
ATOM 814 O O . LYS A 1 112 ? -5.647 -1.571 4.685 1.00 97.38 112 LYS A O 1
ATOM 819 N N . ALA A 1 113 ? -3.974 -2.447 5.884 1.00 97.06 113 ALA A N 1
ATOM 820 C CA . ALA A 1 113 ? -3.276 -3.040 4.742 1.00 97.06 113 ALA A CA 1
ATOM 821 C C . ALA A 1 113 ? -4.110 -4.123 4.044 1.00 97.06 113 ALA A C 1
ATOM 823 O O . ALA A 1 113 ? -4.210 -4.116 2.818 1.00 97.06 113 ALA A O 1
ATOM 824 N N . VAL A 1 114 ? -4.749 -5.015 4.810 1.00 97.25 114 VAL A N 1
ATOM 825 C CA . VAL A 1 114 ? -5.651 -6.028 4.240 1.00 97.25 114 VAL A CA 1
ATOM 826 C C . VAL A 1 114 ? -6.867 -5.361 3.600 1.00 97.25 114 VAL A C 1
ATOM 828 O O . VAL A 1 114 ? -7.227 -5.711 2.481 1.00 97.25 114 VAL A O 1
ATOM 831 N N . PHE A 1 115 ? -7.467 -4.371 4.266 1.00 97.19 115 PHE A N 1
ATOM 832 C CA . PHE A 1 115 ? -8.607 -3.642 3.711 1.00 97.19 115 PHE A CA 1
ATOM 833 C C . PHE A 1 115 ? -8.249 -2.920 2.405 1.00 97.19 115 PHE A C 1
ATOM 835 O O . PHE A 1 115 ? -8.949 -3.066 1.410 1.00 97.19 115 PHE A O 1
ATOM 842 N N . TYR A 1 116 ? -7.124 -2.200 2.378 1.00 95.44 116 TYR A N 1
ATOM 843 C CA . TYR A 1 116 ? -6.629 -1.510 1.187 1.00 95.44 116 TYR A CA 1
ATOM 844 C C . TYR A 1 116 ? -6.441 -2.478 0.018 1.00 95.44 116 TYR A C 1
ATOM 846 O O . TYR A 1 116 ? -6.890 -2.202 -1.086 1.00 95.44 116 TYR A O 1
ATOM 854 N N . ALA A 1 117 ? -5.825 -3.640 0.253 1.00 94.56 117 ALA A N 1
ATOM 855 C CA . ALA A 1 117 ? -5.602 -4.629 -0.798 1.00 94.56 117 ALA A CA 1
ATOM 856 C C . ALA A 1 117 ? -6.906 -5.190 -1.399 1.00 94.56 117 ALA A C 1
ATOM 858 O O . ALA A 1 117 ? -6.909 -5.594 -2.559 1.00 94.56 117 ALA A O 1
ATOM 859 N N . LEU A 1 118 ? -7.992 -5.232 -0.620 1.00 93.81 118 LEU A N 1
ATOM 860 C CA . LEU A 1 118 ? -9.279 -5.793 -1.038 1.00 93.81 118 LEU A CA 1
ATOM 861 C C . LEU A 1 118 ? -10.251 -4.751 -1.602 1.00 93.81 118 LEU A C 1
ATOM 863 O O . LEU A 1 118 ? -11.087 -5.103 -2.428 1.00 93.81 118 LEU A O 1
ATOM 867 N N . CYS A 1 119 ? -10.170 -3.504 -1.137 1.00 93.56 119 CYS A N 1
ATOM 868 C CA . CYS A 1 119 ? -11.202 -2.487 -1.354 1.00 93.56 119 CYS A CA 1
ATOM 869 C C . CYS A 1 119 ? -10.654 -1.176 -1.942 1.00 93.56 119 CYS A C 1
ATOM 871 O O . CYS A 1 119 ? -11.331 -0.153 -1.896 1.00 93.56 119 CYS A O 1
ATOM 873 N N . PHE A 1 120 ? -9.420 -1.150 -2.458 1.00 89.19 120 PHE A N 1
ATOM 874 C CA . PHE A 1 120 ? -8.896 0.057 -3.099 1.00 89.19 120 PHE A CA 1
ATOM 875 C C . PHE A 1 120 ? -9.700 0.446 -4.343 1.00 89.19 120 PHE A C 1
ATOM 877 O O . PHE A 1 120 ? -9.896 -0.372 -5.236 1.00 89.19 120 PHE A O 1
ATOM 884 N N . GLY A 1 121 ? -10.102 1.719 -4.407 1.00 86.00 121 GLY A N 1
ATOM 885 C CA . GLY A 1 121 ? -10.924 2.265 -5.490 1.00 86.00 121 GLY A CA 1
ATOM 886 C C . GLY A 1 121 ? -12.433 2.116 -5.276 1.00 86.00 121 GLY A C 1
ATOM 887 O O . GLY A 1 121 ? -13.195 2.656 -6.069 1.00 86.00 121 GLY A O 1
ATOM 888 N N . GLU A 1 122 ? -12.863 1.435 -4.214 1.00 90.00 122 GLU A N 1
ATOM 889 C CA . GLU A 1 122 ? -14.270 1.357 -3.815 1.00 90.00 122 GLU A CA 1
ATOM 890 C C . GLU A 1 122 ? -14.660 2.546 -2.923 1.00 90.00 122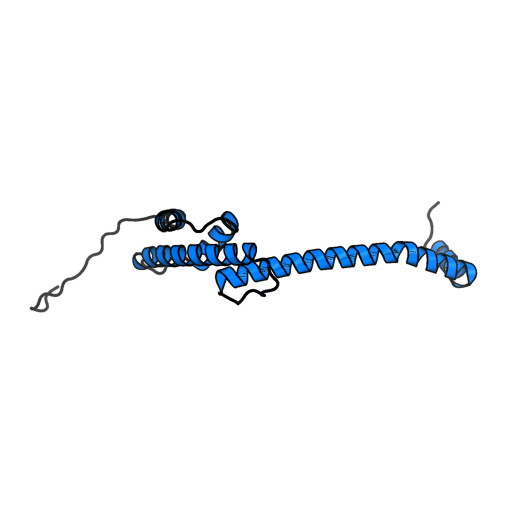 GLU A C 1
ATOM 892 O O . GLU A 1 122 ? -13.805 3.178 -2.292 1.00 90.00 122 GLU A O 1
ATOM 897 N N . ASP A 1 123 ? -15.963 2.816 -2.839 1.00 90.38 123 ASP A N 1
ATOM 898 C CA . ASP A 1 123 ? -16.518 3.808 -1.915 1.00 90.38 123 ASP A CA 1
ATOM 899 C C . ASP A 1 123 ? -16.277 3.403 -0.451 1.00 90.38 123 ASP A C 1
ATOM 901 O O . ASP A 1 123 ? -16.211 2.216 -0.098 1.00 90.38 123 ASP A O 1
ATOM 905 N N . ALA A 1 124 ? -16.186 4.394 0.439 1.00 89.62 124 ALA A N 1
ATOM 906 C CA . ALA A 1 124 ? -15.982 4.150 1.855 1.00 89.62 124 ALA A CA 1
ATOM 907 C C . ALA A 1 124 ? -17.124 3.292 2.440 1.00 89.62 124 ALA A C 1
ATOM 909 O O . ALA A 1 124 ? -18.313 3.546 2.206 1.00 89.62 124 ALA A O 1
ATOM 910 N N . PRO A 1 125 ? -16.800 2.280 3.265 1.00 92.56 125 PRO A N 1
ATOM 911 C CA . PRO A 1 125 ? -17.810 1.438 3.873 1.00 92.56 125 PRO A CA 1
ATOM 912 C C . PRO A 1 125 ? -18.606 2.227 4.916 1.00 92.56 125 PRO A C 1
ATOM 914 O O . PRO A 1 125 ? -18.120 3.169 5.539 1.00 92.56 125 PRO A O 1
ATOM 917 N N . SER A 1 126 ? -19.818 1.763 5.217 1.00 94.06 126 SER A N 1
ATOM 918 C CA . SER A 1 126 ? -20.508 2.213 6.432 1.00 94.06 126 SER A CA 1
ATOM 919 C C . SER A 1 126 ? -19.728 1.811 7.694 1.00 94.06 126 SER A C 1
ATOM 921 O O . SER A 1 126 ? -19.048 0.782 7.711 1.00 94.06 126 SER A O 1
ATOM 923 N N . ALA A 1 127 ? -19.916 2.543 8.798 1.00 93.56 127 ALA A N 1
ATOM 924 C CA . ALA A 1 127 ? -19.315 2.201 10.094 1.00 93.56 127 ALA A CA 1
ATOM 925 C C . ALA A 1 127 ? -19.613 0.750 10.522 1.00 93.56 127 ALA A C 1
ATOM 927 O O . ALA A 1 127 ? -18.729 0.040 10.991 1.00 93.56 127 ALA A O 1
ATOM 928 N N . ARG A 1 128 ? -20.839 0.265 10.275 1.00 94.50 128 ARG A N 1
ATOM 929 C CA . ARG A 1 128 ? -21.231 -1.125 10.554 1.00 94.50 128 ARG A CA 1
ATOM 930 C C . ARG A 1 128 ? -20.427 -2.134 9.734 1.00 94.50 128 ARG A C 1
ATOM 932 O O . ARG A 1 128 ? -20.062 -3.186 10.251 1.00 94.50 128 ARG A O 1
ATOM 939 N N . ALA A 1 129 ? -20.189 -1.847 8.455 1.00 95.19 129 ALA A N 1
ATOM 940 C CA . ALA A 1 129 ? -19.396 -2.718 7.594 1.00 95.19 129 ALA A CA 1
ATOM 941 C C . ALA A 1 129 ? -17.919 -2.725 8.019 1.00 95.19 129 ALA A C 1
ATOM 943 O O . ALA A 1 129 ? -17.319 -3.796 8.067 1.00 95.19 129 ALA A O 1
ATOM 944 N N . ALA A 1 130 ? -17.373 -1.573 8.423 1.00 95.94 130 ALA A N 1
ATOM 945 C CA . ALA A 1 130 ? -16.030 -1.485 8.995 1.00 95.94 130 ALA A CA 1
ATOM 946 C C . ALA A 1 130 ? -15.898 -2.330 10.276 1.00 95.94 130 ALA A C 1
ATOM 948 O O . ALA A 1 130 ? -14.975 -3.133 10.379 1.00 95.94 130 ALA A O 1
ATOM 949 N N . SER A 1 131 ? -16.852 -2.245 11.212 1.00 95.38 131 SER A N 1
ATOM 950 C CA . SER A 1 131 ? -16.855 -3.091 12.418 1.00 95.38 131 SER A CA 1
ATOM 951 C C . SER A 1 131 ? -16.892 -4.584 12.083 1.00 95.38 131 SER A C 1
ATOM 953 O O . SER A 1 131 ? -16.081 -5.346 12.603 1.00 95.38 131 SER A O 1
ATOM 955 N N . ARG A 1 132 ? -17.765 -4.995 11.152 1.00 96.25 132 ARG A N 1
ATOM 956 C CA . ARG A 1 132 ? -17.848 -6.392 10.691 1.00 96.25 132 ARG A CA 1
ATOM 957 C C . ARG A 1 132 ? -16.571 -6.887 10.021 1.00 96.25 132 ARG A C 1
ATOM 959 O O . ARG A 1 132 ? -16.261 -8.067 10.111 1.00 96.25 132 ARG A O 1
ATOM 966 N N . PHE A 1 133 ? -15.850 -6.015 9.324 1.00 97.31 133 PHE A N 1
ATOM 967 C CA . PHE A 1 133 ? -14.554 -6.369 8.755 1.00 97.31 133 PHE A CA 1
ATOM 968 C C . PHE A 1 133 ? -13.521 -6.620 9.860 1.00 97.31 133 PHE A C 1
ATOM 970 O O . PHE A 1 133 ? -12.809 -7.619 9.818 1.00 97.31 133 PHE A O 1
ATOM 977 N N . VAL A 1 134 ? -13.473 -5.758 10.883 1.00 97.12 134 VAL A N 1
ATOM 978 C CA . VAL A 1 134 ? -12.553 -5.915 12.024 1.00 97.12 134 VAL A CA 1
ATOM 979 C C . VAL A 1 134 ? -12.855 -7.188 12.827 1.00 97.12 134 VAL A C 1
ATOM 981 O O . VAL A 1 134 ? -11.921 -7.846 13.278 1.00 97.12 134 VAL A O 1
ATOM 984 N N . GLU A 1 135 ? -14.126 -7.594 12.938 1.00 95.88 135 GLU A N 1
ATOM 985 C CA . GLU A 1 135 ? -14.548 -8.869 13.554 1.00 95.88 135 GLU A CA 1
ATOM 986 C C . GLU A 1 135 ? -13.859 -10.106 12.962 1.00 95.88 135 GLU A C 1
ATOM 988 O O . GLU A 1 135 ? -13.673 -11.093 13.667 1.00 95.88 135 GLU A O 1
ATOM 993 N N . CYS A 1 136 ? -13.416 -10.071 11.701 1.00 96.00 136 CYS A N 1
ATOM 994 C CA . CYS A 1 136 ? -12.721 -11.203 11.086 1.00 96.00 136 CYS A CA 1
ATOM 995 C C . CYS A 1 136 ? -11.328 -11.486 11.680 1.00 96.00 136 CYS A C 1
ATOM 997 O O . CYS A 1 136 ? -10.749 -12.530 11.381 1.00 96.00 136 CYS A O 1
ATOM 999 N N . PHE A 1 137 ? -10.769 -10.573 12.480 1.00 95.62 137 PHE A N 1
ATOM 1000 C CA . PHE A 1 137 ? -9.374 -10.632 12.932 1.00 95.62 137 PHE A CA 1
ATOM 1001 C C . PHE A 1 137 ? -9.197 -11.049 14.388 1.00 95.62 137 PHE A C 1
ATOM 1003 O O . PHE A 1 137 ? -8.069 -11.087 14.879 1.00 95.62 137 PHE A O 1
ATOM 1010 N N . TYR A 1 138 ? -10.280 -11.360 15.089 1.00 93.00 138 TYR A N 1
ATOM 1011 C CA . TYR A 1 138 ? -10.209 -11.770 16.480 1.00 93.00 138 TYR A CA 1
ATOM 1012 C C . TYR A 1 138 ? -11.355 -12.721 16.834 1.00 93.00 138 TYR A C 1
ATOM 1014 O O . TYR A 1 138 ? -12.318 -12.884 16.091 1.00 93.00 138 TYR A O 1
ATOM 1022 N N . THR A 1 139 ? -11.232 -13.368 17.989 1.00 91.38 139 THR A N 1
ATOM 1023 C CA . THR A 1 139 ? -12.306 -14.158 18.593 1.00 91.38 139 THR A CA 1
ATOM 1024 C C . THR A 1 139 ? -12.606 -13.599 19.973 1.00 91.38 139 THR A C 1
ATOM 1026 O O . THR A 1 139 ? -11.709 -13.095 20.648 1.00 91.38 139 THR A O 1
ATOM 1029 N N . TRP A 1 140 ? -13.858 -13.705 20.402 1.00 88.00 140 TRP A N 1
ATOM 1030 C CA . TRP A 1 140 ? -14.245 -13.362 21.765 1.00 88.00 140 TRP A CA 1
ATOM 1031 C C . TRP A 1 140 ? -14.094 -14.574 22.687 1.00 88.00 140 TRP A C 1
ATOM 1033 O O . TRP A 1 140 ? -14.351 -15.709 22.284 1.00 88.00 140 TRP A O 1
ATOM 1043 N N . GLU A 1 141 ? -13.719 -14.318 23.938 1.00 85.12 141 GLU A N 1
ATOM 1044 C CA . GLU A 1 141 ? -13.745 -15.290 25.030 1.00 85.12 141 GLU A CA 1
ATOM 1045 C C . GLU A 1 141 ? -14.370 -14.622 26.261 1.00 85.12 141 GLU A C 1
ATOM 1047 O O . GLU A 1 141 ? -14.045 -13.483 26.593 1.00 85.12 141 GLU A O 1
ATOM 1052 N N . THR A 1 142 ? -15.271 -15.318 26.954 1.00 84.31 142 THR A N 1
ATOM 1053 C CA . THR A 1 142 ? -15.818 -14.842 28.230 1.00 84.31 142 THR A CA 1
ATOM 1054 C C . THR A 1 142 ? -14.916 -15.303 29.367 1.00 84.31 142 THR A C 1
ATOM 1056 O O . THR A 1 142 ? -14.741 -16.503 29.569 1.00 84.31 142 THR A O 1
ATOM 1059 N N . ARG A 1 143 ? -14.369 -14.360 30.141 1.00 80.94 143 ARG A N 1
ATOM 1060 C CA . ARG A 1 143 ? -13.547 -14.649 31.324 1.00 80.94 143 ARG A CA 1
ATOM 1061 C C . ARG A 1 143 ? -14.190 -14.095 32.588 1.00 80.94 143 ARG A C 1
ATOM 1063 O O . ARG A 1 143 ? -14.868 -13.074 32.554 1.00 80.94 143 ARG A O 1
ATOM 1070 N N . THR A 1 144 ? -13.959 -14.780 33.705 1.00 84.69 144 THR A N 1
ATOM 1071 C CA . THR A 1 144 ? -14.374 -14.320 35.036 1.00 84.69 144 THR A CA 1
ATOM 1072 C C . THR A 1 144 ? -13.155 -13.744 35.743 1.00 84.69 144 THR A C 1
ATOM 1074 O O . THR A 1 144 ? -12.117 -14.402 35.799 1.00 84.69 144 THR A O 1
ATOM 1077 N N . ARG A 1 145 ? -13.273 -12.528 36.277 1.00 80.69 145 ARG A N 1
ATOM 1078 C CA . ARG A 1 145 ? -12.234 -11.878 37.079 1.00 80.69 145 ARG A CA 1
ATOM 1079 C C . ARG A 1 145 ? -12.760 -11.655 38.491 1.00 80.69 145 ARG A C 1
ATOM 1081 O O . ARG A 1 145 ? -13.841 -11.096 38.653 1.00 80.69 145 ARG A O 1
ATOM 1088 N N . THR A 1 146 ? -11.985 -12.057 39.493 1.00 84.75 146 THR A N 1
ATOM 1089 C CA . THR A 1 146 ? -12.232 -11.676 40.887 1.00 84.75 146 THR A CA 1
ATOM 1090 C C . THR A 1 146 ? -11.827 -10.216 41.064 1.00 84.75 146 THR A C 1
ATOM 1092 O O . THR A 1 146 ? -10.718 -9.829 40.686 1.00 84.75 146 THR A O 1
ATOM 1095 N N . VAL A 1 147 ? -12.748 -9.399 41.565 1.00 84.44 147 VAL A N 1
ATOM 1096 C CA . VAL A 1 147 ? -12.501 -7.997 41.903 1.00 84.44 147 VAL A CA 1
ATOM 1097 C C . VAL A 1 147 ? -12.651 -7.892 43.409 1.00 84.44 147 VAL A C 1
ATOM 1099 O O . VAL A 1 147 ? -13.762 -8.041 43.912 1.00 84.44 147 VAL A O 1
ATOM 1102 N N . ASP A 1 148 ? -11.539 -7.675 44.103 1.00 84.94 148 ASP A N 1
ATOM 1103 C CA . ASP A 1 148 ? -11.556 -7.412 45.538 1.00 84.94 148 ASP A CA 1
ATOM 1104 C C . ASP A 1 148 ? -12.091 -5.987 45.739 1.00 84.94 148 ASP A C 1
ATOM 1106 O O . ASP A 1 148 ? -11.591 -5.037 45.126 1.00 84.94 148 ASP A O 1
ATOM 1110 N N . ILE A 1 149 ? -13.158 -5.846 46.525 1.00 84.62 149 ILE A N 1
ATOM 1111 C CA . ILE A 1 149 ? -13.770 -4.552 46.832 1.00 84.62 149 ILE A CA 1
ATOM 1112 C C . ILE A 1 149 ? -13.399 -4.228 48.269 1.00 84.62 149 ILE A C 1
ATOM 1114 O O . ILE A 1 149 ? -13.890 -4.871 49.189 1.00 84.62 149 ILE A O 1
ATOM 1118 N N . GLU A 1 150 ? -12.545 -3.226 48.450 1.00 84.62 150 GLU A N 1
A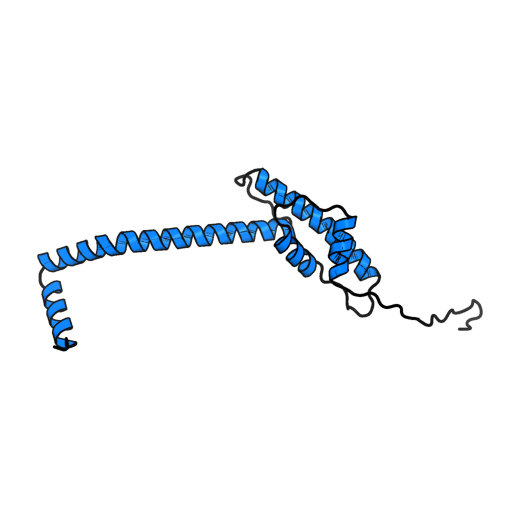TOM 1119 C CA . GLU A 1 150 ? -12.214 -2.737 49.783 1.00 84.62 150 GLU A CA 1
ATOM 1120 C C . GLU A 1 150 ? -13.386 -1.891 50.310 1.00 84.62 150 GLU A C 1
ATOM 1122 O O . GLU A 1 150 ? -13.774 -0.888 49.703 1.00 84.62 150 GLU A O 1
ATOM 1127 N N . ASN A 1 151 ? -13.993 -2.337 51.405 1.00 82.31 151 ASN A N 1
ATOM 1128 C CA . ASN A 1 151 ? -15.062 -1.633 52.103 1.00 82.31 151 ASN A CA 1
ATOM 1129 C C . ASN A 1 151 ? -14.504 -0.398 52.834 1.00 82.31 151 ASN A C 1
ATOM 1131 O O . ASN A 1 151 ? -13.316 -0.330 53.145 1.00 82.31 151 ASN A O 1
ATOM 1135 N N . ASP A 1 152 ? -15.374 0.554 53.199 1.00 83.19 152 ASP A N 1
ATOM 1136 C CA . ASP A 1 152 ? -14.996 1.763 53.962 1.00 83.19 152 ASP A CA 1
ATOM 1137 C C . ASP A 1 152 ? -14.308 1.456 55.315 1.00 83.19 152 ASP A C 1
ATOM 1139 O O . ASP A 1 152 ? -13.689 2.337 55.915 1.00 83.19 152 ASP A O 1
ATOM 1143 N N . ASP A 1 153 ? -14.411 0.217 55.810 1.00 83.19 153 ASP A N 1
ATOM 1144 C CA . ASP A 1 153 ? -13.762 -0.274 57.029 1.00 83.19 153 ASP A CA 1
ATOM 1145 C C . ASP A 1 153 ? -12.401 -0.970 56.794 1.00 83.19 153 ASP A C 1
ATOM 1147 O O . ASP A 1 153 ? -11.790 -1.453 57.751 1.00 83.19 153 ASP A O 1
ATOM 1151 N N . GLY A 1 154 ? -11.901 -0.988 55.552 1.00 74.62 154 GLY A N 1
ATOM 1152 C CA . GLY A 1 154 ? -10.603 -1.561 55.175 1.00 74.62 154 GLY A CA 1
ATOM 1153 C C . GLY A 1 154 ? -10.595 -3.083 55.007 1.00 74.62 154 GLY A C 1
ATOM 1154 O O . GLY A 1 154 ? -9.526 -3.695 55.003 1.00 74.62 154 GLY A O 1
ATOM 1155 N N . THR A 1 155 ? -11.766 -3.720 54.916 1.00 75.38 155 THR A N 1
ATOM 1156 C CA . THR A 1 155 ? -11.888 -5.156 54.614 1.00 75.38 155 THR A CA 1
ATOM 1157 C C . THR A 1 155 ? -12.064 -5.390 53.114 1.00 75.38 155 THR A C 1
ATOM 1159 O O . THR A 1 155 ? -12.752 -4.617 52.456 1.00 75.38 155 THR A O 1
ATOM 1162 N N . VAL A 1 156 ? -11.450 -6.455 52.587 1.00 72.94 156 VAL A N 1
ATOM 1163 C CA . VAL A 1 156 ? -11.562 -6.928 51.189 1.00 72.94 156 VAL A CA 1
ATOM 1164 C C . VAL A 1 156 ? -12.409 -8.186 51.086 1.00 72.94 156 VAL A C 1
ATOM 1166 O O . VAL A 1 156 ? -12.300 -9.037 52.002 1.00 72.94 156 VAL A O 1
#

pLDDT: mean 89.34, std 7.8, range [55.44, 97.88]

Foldseek 3Di:
DDCDPVNVVVVVVVQVPDPVSVVVVVVVCCVPVVVVVVVVVVVVVVVVVVVVVVVVLVCCLPPVPDDDPPDDPLSVVLSVQSNLLLVLLVVLQVVVQVVDPDPPGDDSVVLSVVCCVVQRSHGRDDSVVSNVSVVVVDDDDDDDDDDDDQDPVRHD

Secondary structure (DSSP, 8-state):
-PPPHHHHHHHHHHHHH-HHHHHHHHHHHHHHHHHHHHHHHHHHHHHHHHHHHHHHHHHHHHH-PPPPTTS-HHHHHHHHHHHHHHHHHHHHHHHHHTT--TT----HHHHHHHHHHHHTTSPPPPHHHHHHHHGGG--------------TTS--

Radius of gyration: 32.17 Å; chains: 1; bounding box: 63×47×101 Å

Organism: NCBI:txid408170

Sequence (156 aa):
MAVSAGMIAKAAATVLSNEKLRKGVGWTLVAILSPIIVLIALLCSIGSGGADHNNQAVAAAFYGVSYSTEVPAEFRYHIEEMRTAFSLLDSAVASVNGQTESGNGLDPIRIKAVFYALCFGEDAPSARAASRFVECFYTWET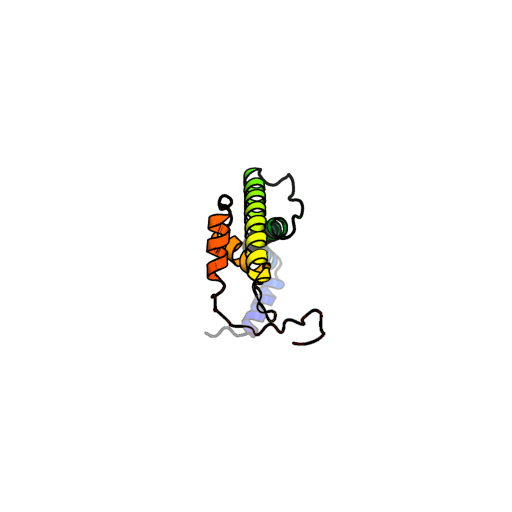RTRTVDIENDDGTV